Protein AF-A0A974YEL1-F1 (afdb_monomer)

Secondary structure (DSSP, 8-state):
--HHHHHHHHHHHSTTB-HHHHHHHHHTT---HHHHHHHHHHHHHTTSEEEES--BTTB--EEEE---THHHHTT-

Foldseek 3Di:
DDPLVVLLVVCAVPFFDFLVRSCCVPPNPDDPSVSSVVSVVVCVVVVQKDWDFDCDPVTRITIHGNDDCVVVVVPD

Nearest PDB structures (foldseek):
  5fja-assembly1_O  TM=7.008E-01  e=3.227E-02  Saccharomyces cerevisiae
  5fj9-assembly1_O  TM=7.209E-01  e=5.764E-02  Saccharomyces cerevisiae
  6abq-assembly1_B  TM=6.975E-01  e=7.460E-02  Listeria monocytogenes
  3l7w-assembly1_A-2  TM=6.907E-01  e=9.653E-02  Streptococcus mutans UA159
  4hqe-assembly1_A  TM=6.748E-01  e=1.839E-01  Staphylococcus aureus

Sequence (76 aa):
MAMADEIEALISRSPGLTEAEIATALFGDAAYPQQVSNACRSLLRSRRIKRSGRGGRSDPFRYFPKGTLAALLAHR

Mean predicted aligned error: 6.33 Å

Structure (mmCIF, N/CA/C/O backbone):
data_AF-A0A974YEL1-F1
#
_entry.id   AF-A0A974YEL1-F1
#
loop_
_atom_site.group_PDB
_atom_site.id
_atom_site.type_symbol
_atom_site.label_atom_id
_atom_site.label_alt_id
_atom_site.label_comp_id
_atom_site.label_asym_id
_atom_site.label_entity_id
_atom_site.label_seq_id
_atom_site.pdbx_PDB_ins_code
_atom_site.Cartn_x
_atom_site.Cartn_y
_atom_site.Cartn_z
_atom_site.occupancy
_atom_site.B_iso_or_equiv
_atom_site.auth_seq_id
_atom_site.auth_comp_id
_atom_site.auth_asym_id
_atom_site.auth_atom_id
_atom_site.pdbx_PDB_model_num
ATOM 1 N N . MET A 1 1 ? -3.216 16.370 -4.293 1.00 58.69 1 MET A N 1
ATOM 2 C CA . MET A 1 1 ? -3.375 15.322 -3.259 1.00 58.69 1 MET A CA 1
ATOM 3 C C . MET A 1 1 ? -1.998 14.799 -2.885 1.00 58.69 1 MET A C 1
ATOM 5 O O . MET A 1 1 ? -1.119 14.839 -3.736 1.00 58.69 1 MET A O 1
ATOM 9 N N . ALA A 1 2 ? -1.771 14.382 -1.636 1.00 84.25 2 ALA A N 1
ATOM 10 C CA . ALA A 1 2 ? -0.497 13.774 -1.257 1.00 84.25 2 ALA A CA 1
ATOM 11 C C . ALA A 1 2 ? -0.490 12.291 -1.658 1.00 84.25 2 ALA A C 1
ATOM 13 O O . ALA A 1 2 ? -1.470 11.587 -1.431 1.00 84.25 2 ALA A O 1
ATOM 14 N N . MET A 1 3 ? 0.632 11.802 -2.190 1.00 88.31 3 MET A N 1
ATOM 15 C CA . MET A 1 3 ? 0.820 10.407 -2.622 1.00 88.31 3 MET A CA 1
ATOM 16 C C . MET A 1 3 ? 0.386 9.374 -1.564 1.00 88.31 3 MET A C 1
ATOM 18 O O . MET A 1 3 ? -0.148 8.317 -1.886 1.00 88.31 3 MET A O 1
ATOM 22 N N . ALA A 1 4 ? 0.601 9.677 -0.281 1.00 91.06 4 ALA A N 1
ATOM 23 C CA . ALA A 1 4 ? 0.204 8.799 0.815 1.00 91.06 4 ALA A CA 1
ATOM 24 C C . ALA A 1 4 ? -1.322 8.601 0.901 1.00 91.06 4 ALA A C 1
ATOM 26 O O . ALA A 1 4 ? -1.765 7.499 1.213 1.00 91.06 4 ALA A O 1
ATOM 27 N N . ASP A 1 5 ? -2.119 9.629 0.605 1.00 91.50 5 ASP A N 1
ATOM 28 C CA . ASP A 1 5 ? -3.581 9.523 0.627 1.00 91.50 5 ASP A CA 1
ATOM 29 C C . ASP A 1 5 ? -4.097 8.711 -0.572 1.00 91.50 5 ASP A C 1
ATOM 31 O O . ASP A 1 5 ? -5.026 7.921 -0.426 1.00 91.50 5 ASP A O 1
ATOM 35 N N . GLU A 1 6 ? -3.453 8.824 -1.739 1.00 93.38 6 GLU A N 1
ATOM 36 C CA . GLU A 1 6 ? -3.780 7.998 -2.912 1.00 93.38 6 GLU A CA 1
ATOM 37 C C . GLU A 1 6 ? -3.451 6.521 -2.679 1.00 93.38 6 GLU A C 1
ATOM 39 O O . GLU A 1 6 ? -4.265 5.647 -2.981 1.00 93.38 6 GLU A O 1
ATOM 44 N N . ILE A 1 7 ? -2.297 6.236 -2.069 1.00 94.62 7 ILE A N 1
ATOM 45 C CA . ILE A 1 7 ? -1.903 4.874 -1.692 1.00 94.62 7 ILE A CA 1
ATOM 46 C C . ILE A 1 7 ? -2.879 4.286 -0.666 1.00 94.62 7 ILE A C 1
ATOM 48 O O . ILE A 1 7 ? -3.288 3.134 -0.803 1.00 94.62 7 ILE A O 1
ATOM 52 N N . GLU A 1 8 ? -3.283 5.046 0.354 1.00 94.50 8 GLU A N 1
ATOM 53 C CA . GLU A 1 8 ? -4.258 4.563 1.338 1.00 94.50 8 GLU A CA 1
ATOM 54 C C . GLU A 1 8 ? -5.631 4.299 0.702 1.00 94.50 8 GLU A C 1
ATOM 56 O O . GLU A 1 8 ? -6.241 3.258 0.970 1.00 94.50 8 GLU A O 1
ATOM 61 N N . ALA A 1 9 ? -6.109 5.199 -0.162 1.00 93.75 9 ALA A N 1
ATOM 62 C CA . ALA A 1 9 ? -7.368 5.020 -0.878 1.00 93.75 9 ALA A CA 1
ATOM 63 C C . ALA A 1 9 ? -7.328 3.778 -1.781 1.00 93.75 9 ALA A C 1
ATOM 65 O O . ALA A 1 9 ? -8.289 3.006 -1.807 1.00 93.75 9 ALA A O 1
ATOM 66 N N . LEU A 1 10 ? -6.208 3.548 -2.472 1.00 94.94 10 LEU A N 1
ATOM 67 C CA . LEU A 1 10 ? -5.991 2.354 -3.283 1.00 94.94 10 LEU A CA 1
ATOM 68 C C . LEU A 1 10 ? -6.014 1.081 -2.426 1.00 94.94 10 LEU A C 1
ATOM 70 O O . LEU A 1 10 ? -6.772 0.167 -2.730 1.00 94.94 10 LEU A O 1
ATOM 74 N N . ILE A 1 11 ? -5.253 1.037 -1.328 1.00 95.00 11 ILE A N 1
ATOM 75 C CA . ILE A 1 11 ? -5.215 -0.113 -0.404 1.00 95.00 11 ILE A CA 1
ATOM 76 C C . ILE A 1 11 ? -6.597 -0.386 0.207 1.00 95.00 11 ILE A C 1
ATOM 78 O O . ILE A 1 11 ? -6.955 -1.536 0.451 1.00 95.00 11 ILE A O 1
ATOM 82 N N . SER A 1 12 ? -7.386 0.660 0.455 1.00 93.25 12 SER A N 1
ATOM 83 C CA . SER A 1 12 ? -8.741 0.526 0.998 1.00 93.25 12 SER A CA 1
ATOM 84 C C . SER A 1 12 ? -9.717 -0.098 -0.001 1.00 93.25 12 SER A C 1
ATOM 86 O O . SER A 1 12 ? -10.605 -0.840 0.407 1.00 93.25 12 SER A O 1
ATOM 88 N N . ARG A 1 13 ? -9.550 0.182 -1.300 1.00 93.38 13 ARG A N 1
ATOM 89 C CA . ARG A 1 13 ? -10.352 -0.411 -2.386 1.00 93.38 13 ARG A CA 1
ATOM 90 C C . ARG A 1 13 ? -9.873 -1.816 -2.757 1.00 93.38 13 ARG A C 1
ATOM 92 O O . ARG A 1 13 ? -10.691 -2.678 -3.057 1.00 93.38 13 ARG A O 1
ATOM 99 N N . SER A 1 14 ? -8.562 -2.029 -2.702 1.00 93.56 14 SER A N 1
ATOM 100 C CA . SER A 1 14 ? -7.883 -3.257 -3.111 1.00 93.56 14 SER A CA 1
ATOM 101 C C . SER A 1 14 ? -6.899 -3.690 -2.017 1.00 93.56 14 SER A C 1
ATOM 103 O O . SER A 1 14 ? -5.708 -3.380 -2.089 1.00 93.56 14 SER A O 1
ATOM 105 N N . PRO A 1 15 ? -7.372 -4.373 -0.963 1.00 94.06 15 PRO A N 1
ATOM 106 C CA . PRO A 1 15 ? -6.504 -4.865 0.099 1.00 94.06 15 PRO A CA 1
ATOM 107 C C . PRO A 1 15 ? -5.584 -5.990 -0.395 1.00 94.06 15 PRO A C 1
ATOM 109 O O . PRO A 1 15 ? -5.960 -6.809 -1.229 1.00 94.06 15 PRO A O 1
ATOM 112 N N . GLY A 1 16 ? -4.386 -6.078 0.181 1.00 94.38 16 GLY A N 1
ATOM 113 C CA . GLY A 1 16 ? -3.423 -7.153 -0.070 1.00 94.38 16 GLY A CA 1
ATOM 114 C C . GLY A 1 16 ? -2.386 -6.867 -1.157 1.00 94.38 16 GLY A C 1
ATOM 115 O O . GLY A 1 16 ? -1.610 -7.771 -1.478 1.00 94.38 16 GLY A O 1
ATOM 116 N N . LEU A 1 17 ? -2.338 -5.641 -1.686 1.00 95.12 17 LEU A N 1
ATOM 117 C CA . LEU A 1 17 ? -1.364 -5.225 -2.700 1.00 95.12 17 LEU A CA 1
ATOM 118 C C . LEU A 1 17 ? 0.062 -5.151 -2.141 1.00 95.12 17 LEU A C 1
ATOM 120 O O . LEU A 1 17 ? 0.278 -4.821 -0.973 1.00 95.12 17 LEU A O 1
ATOM 124 N N . THR A 1 18 ? 1.034 -5.423 -3.001 1.00 94.50 18 THR A N 1
ATOM 125 C CA . THR A 1 18 ? 2.471 -5.210 -2.794 1.00 94.50 18 THR A CA 1
ATOM 126 C C . THR A 1 18 ? 2.897 -3.806 -3.234 1.00 94.50 18 THR A C 1
ATOM 128 O O . THR A 1 18 ? 2.163 -3.114 -3.935 1.00 94.50 18 THR A O 1
ATOM 131 N N . GLU A 1 19 ? 4.108 -3.370 -2.866 1.00 92.56 19 GLU A N 1
ATOM 1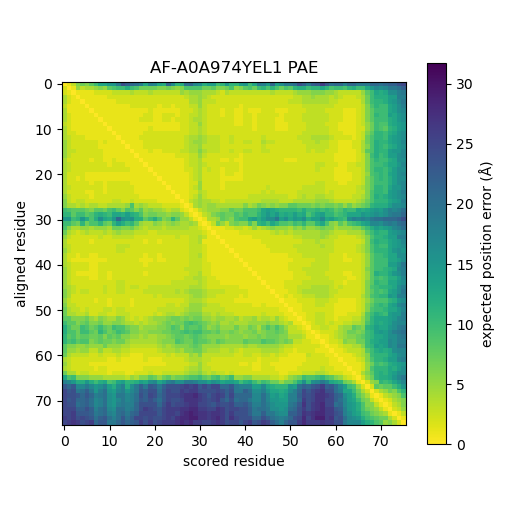32 C CA . GLU A 1 19 ? 4.635 -2.066 -3.321 1.00 92.56 19 GLU A CA 1
ATOM 133 C C . GLU A 1 19 ? 4.736 -1.980 -4.849 1.00 92.56 19 GLU A C 1
ATOM 135 O O . GLU A 1 19 ? 4.488 -0.918 -5.413 1.00 92.56 19 GLU A O 1
ATOM 140 N N . ALA A 1 20 ? 5.069 -3.092 -5.512 1.00 91.12 20 ALA A N 1
ATOM 141 C CA . ALA A 1 20 ? 5.152 -3.153 -6.968 1.00 91.12 20 ALA A CA 1
ATOM 142 C C . ALA A 1 20 ? 3.773 -2.957 -7.605 1.00 91.12 20 ALA A C 1
ATOM 144 O O . ALA A 1 20 ? 3.618 -2.114 -8.479 1.00 91.12 20 ALA A O 1
ATOM 145 N N . GLU A 1 21 ? 2.756 -3.664 -7.112 1.00 93.44 21 GLU A N 1
ATOM 146 C CA . GLU A 1 21 ? 1.386 -3.527 -7.615 1.00 93.44 21 GLU A CA 1
ATOM 147 C C . GLU A 1 21 ? 0.815 -2.128 -7.336 1.00 93.44 21 GLU A C 1
ATOM 149 O O . GLU A 1 21 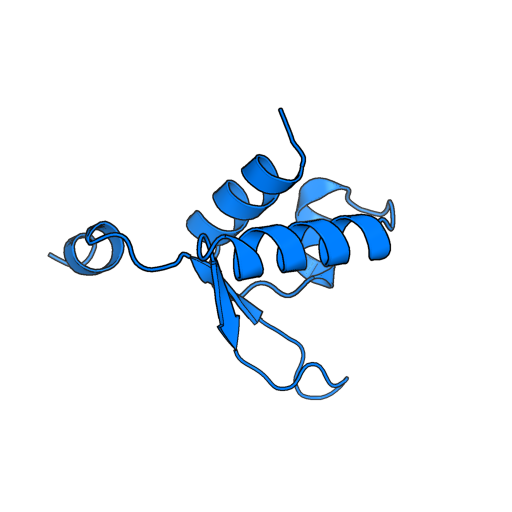? 0.136 -1.565 -8.190 1.00 93.44 21 GLU A O 1
ATOM 154 N N . ILE A 1 22 ? 1.134 -1.528 -6.181 1.00 94.19 22 ILE A N 1
ATOM 155 C CA . ILE A 1 22 ? 0.776 -0.135 -5.869 1.00 94.19 22 ILE A CA 1
ATOM 156 C C . ILE A 1 22 ? 1.443 0.829 -6.857 1.00 94.19 22 ILE A C 1
ATOM 158 O O . ILE A 1 22 ? 0.784 1.734 -7.367 1.00 94.19 22 ILE A O 1
ATOM 162 N N . ALA A 1 23 ? 2.736 0.644 -7.137 1.00 92.94 23 ALA A N 1
ATOM 163 C CA . ALA A 1 23 ? 3.462 1.484 -8.082 1.00 92.94 23 ALA A CA 1
ATOM 164 C C . ALA A 1 23 ? 2.864 1.380 -9.491 1.00 92.94 23 ALA A C 1
ATOM 166 O O . ALA A 1 23 ? 2.559 2.404 -10.094 1.00 92.94 23 ALA A O 1
ATOM 167 N N . THR A 1 24 ? 2.616 0.161 -9.972 1.00 92.31 24 THR A N 1
ATOM 168 C CA . THR A 1 24 ? 1.993 -0.078 -11.279 1.00 92.31 24 THR A CA 1
ATOM 169 C C . THR A 1 24 ? 0.592 0.524 -11.359 1.00 92.31 24 THR A C 1
ATOM 171 O O . THR A 1 24 ? 0.254 1.148 -12.360 1.00 92.31 24 THR A O 1
ATOM 174 N N . ALA A 1 25 ? -0.221 0.399 -10.308 1.00 92.19 25 ALA A N 1
ATOM 175 C CA . ALA A 1 25 ? -1.580 0.934 -10.302 1.00 92.19 25 ALA A CA 1
ATOM 176 C C . ALA A 1 25 ? -1.635 2.472 -10.325 1.00 92.19 25 ALA A C 1
ATOM 178 O O . ALA A 1 25 ? -2.575 3.033 -10.883 1.00 92.19 25 ALA A O 1
ATOM 179 N N . LEU A 1 26 ? -0.662 3.153 -9.710 1.00 90.44 26 LEU A N 1
ATOM 180 C CA . LEU A 1 26 ? -0.642 4.618 -9.617 1.00 90.44 26 LEU A CA 1
ATOM 181 C C . LEU A 1 26 ? 0.156 5.292 -10.738 1.00 90.44 26 LEU A C 1
ATOM 183 O O . LEU A 1 26 ? -0.181 6.402 -11.141 1.00 90.44 26 LEU A O 1
ATOM 187 N N . PHE A 1 27 ? 1.211 4.644 -11.230 1.00 88.69 27 PHE A N 1
ATOM 188 C CA . PHE A 1 27 ? 2.195 5.266 -12.120 1.00 88.69 27 PHE A CA 1
ATOM 189 C C . PHE A 1 27 ? 2.440 4.484 -13.419 1.00 88.69 27 PHE A C 1
ATOM 191 O O . PHE A 1 27 ? 3.196 4.948 -14.273 1.00 88.69 27 PHE A O 1
ATOM 198 N N . GLY A 1 28 ? 1.809 3.319 -13.600 1.00 86.31 28 GLY A N 1
ATOM 199 C CA . GLY A 1 28 ? 2.020 2.469 -14.772 1.00 86.31 28 GLY A CA 1
ATOM 200 C C . GLY A 1 28 ? 3.468 1.984 -14.872 1.00 86.31 28 GLY A C 1
ATOM 201 O O . GLY A 1 28 ? 4.029 1.482 -13.897 1.00 86.31 28 GLY A O 1
ATOM 202 N N . ASP A 1 29 ? 4.075 2.160 -16.047 1.00 79.56 29 ASP A N 1
ATOM 203 C CA . ASP A 1 29 ? 5.466 1.768 -16.324 1.00 79.56 29 ASP A CA 1
ATOM 204 C C . ASP A 1 29 ? 6.506 2.694 -15.672 1.00 79.56 29 ASP A C 1
ATOM 206 O O . ASP A 1 29 ? 7.706 2.403 -15.678 1.00 79.56 29 ASP A O 1
ATOM 210 N N . ALA A 1 30 ? 6.075 3.815 -15.085 1.00 77.19 30 ALA A N 1
ATOM 211 C CA . ALA A 1 30 ? 6.976 4.697 -14.365 1.00 77.19 30 ALA A CA 1
ATOM 212 C C . ALA A 1 30 ? 7.314 4.097 -12.993 1.00 77.19 30 ALA A C 1
ATOM 214 O O . ALA A 1 30 ? 6.505 4.053 -12.064 1.00 77.19 30 ALA A O 1
ATOM 215 N N . ALA A 1 31 ? 8.554 3.635 -12.851 1.00 65.38 31 ALA A N 1
ATOM 216 C CA . ALA A 1 31 ? 9.025 3.078 -11.598 1.00 65.38 31 ALA A C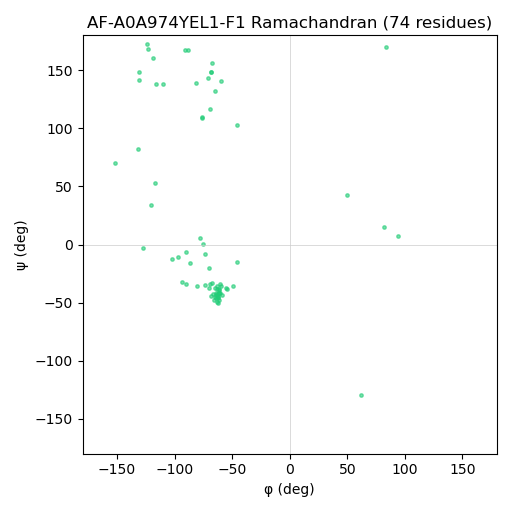A 1
ATOM 217 C C . ALA A 1 31 ? 9.322 4.199 -10.586 1.00 65.38 31 ALA A C 1
ATOM 219 O O . ALA A 1 31 ? 10.361 4.856 -10.654 1.00 65.38 31 ALA A O 1
ATOM 220 N N . TYR A 1 32 ? 8.484 4.309 -9.548 1.00 82.12 32 TYR A N 1
ATOM 221 C CA . TYR A 1 32 ? 8.767 5.110 -8.346 1.00 82.12 32 TYR A CA 1
ATOM 222 C C . TYR A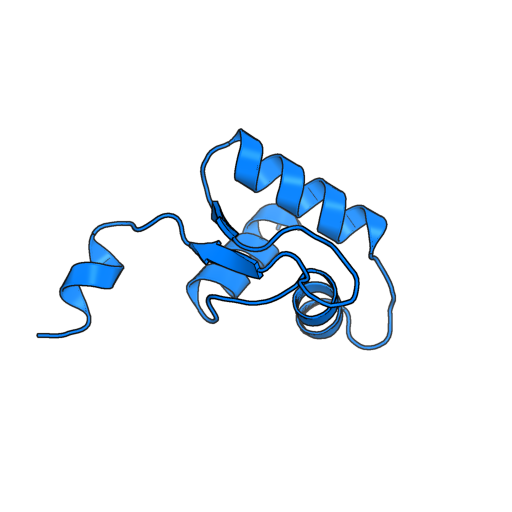 1 32 ? 8.864 4.267 -7.056 1.00 82.12 32 TYR A C 1
ATOM 224 O O . TYR A 1 32 ? 8.208 4.586 -6.055 1.00 82.12 32 TYR A O 1
ATOM 232 N N . PRO A 1 33 ? 9.696 3.201 -7.000 1.00 83.44 33 PRO A N 1
ATOM 233 C CA . PRO A 1 33 ? 9.666 2.246 -5.888 1.00 83.44 33 PRO A CA 1
ATOM 234 C C . PRO A 1 33 ? 10.028 2.906 -4.558 1.00 83.44 33 PRO A C 1
ATOM 236 O O . PRO A 1 33 ? 9.429 2.625 -3.522 1.00 83.44 33 PRO A O 1
ATOM 239 N N . GLN A 1 34 ? 10.989 3.833 -4.578 1.00 88.69 34 GLN A N 1
ATOM 240 C CA . GLN A 1 34 ? 11.462 4.483 -3.361 1.00 88.69 34 GLN A CA 1
ATOM 241 C C . GLN A 1 34 ? 10.421 5.438 -2.770 1.00 88.69 34 GLN A C 1
ATOM 243 O O . GLN A 1 34 ? 10.262 5.489 -1.549 1.00 88.69 34 GLN A O 1
ATOM 248 N N . GLN A 1 35 ? 9.671 6.147 -3.617 1.00 90.75 35 GLN A N 1
ATOM 249 C CA . GLN A 1 35 ? 8.590 7.020 -3.162 1.00 90.75 35 GLN A CA 1
ATOM 250 C C . GLN A 1 35 ? 7.430 6.198 -2.593 1.00 90.75 35 GLN A C 1
ATOM 252 O O . GLN A 1 35 ? 6.960 6.502 -1.496 1.00 90.75 35 GLN A O 1
ATOM 257 N N . VAL A 1 36 ? 7.038 5.109 -3.269 1.00 92.56 36 VAL A N 1
ATOM 258 C CA . VAL A 1 36 ? 5.957 4.222 -2.803 1.00 92.56 36 VAL A CA 1
ATOM 259 C C . VAL A 1 36 ? 6.335 3.585 -1.471 1.00 92.56 36 VAL A C 1
ATOM 261 O O . VAL A 1 36 ? 5.544 3.611 -0.528 1.00 92.56 36 VAL A O 1
ATOM 264 N N . SER A 1 37 ? 7.569 3.093 -1.346 1.00 91.81 37 SER A N 1
ATOM 265 C CA . SER A 1 37 ? 8.064 2.493 -0.106 1.00 91.81 37 SER A CA 1
ATOM 266 C C . SER A 1 37 ? 8.103 3.508 1.044 1.00 91.81 37 SER A C 1
ATOM 268 O O . SER A 1 37 ? 7.667 3.216 2.161 1.00 91.81 37 SER A O 1
ATOM 270 N N . ASN A 1 38 ? 8.556 4.740 0.789 1.00 93.75 38 ASN A N 1
ATOM 271 C CA . ASN A 1 38 ? 8.564 5.804 1.796 1.00 93.75 38 ASN A CA 1
ATOM 272 C C . ASN A 1 38 ? 7.148 6.197 2.241 1.00 93.75 38 ASN A C 1
ATOM 274 O O . ASN A 1 38 ? 6.904 6.341 3.443 1.00 93.75 38 ASN A O 1
ATOM 278 N N . ALA A 1 39 ? 6.206 6.305 1.304 1.00 94.62 39 ALA A N 1
ATOM 279 C CA . ALA A 1 39 ? 4.810 6.579 1.615 1.00 94.62 39 ALA A CA 1
ATOM 280 C C . ALA A 1 39 ? 4.168 5.433 2.420 1.00 94.62 39 ALA A C 1
ATOM 282 O O . ALA A 1 39 ? 3.563 5.686 3.462 1.00 94.62 39 ALA A O 1
ATOM 283 N N . CYS A 1 40 ? 4.390 4.172 2.033 1.00 94.38 40 CYS A N 1
ATOM 284 C CA . CYS A 1 40 ? 3.917 3.001 2.780 1.00 94.38 40 CYS A CA 1
ATOM 285 C C . CYS A 1 40 ? 4.477 2.970 4.212 1.00 94.38 40 CYS A C 1
ATOM 287 O O . CYS A 1 40 ? 3.734 2.748 5.170 1.00 94.38 40 CYS A O 1
ATOM 289 N N . ARG A 1 41 ? 5.775 3.257 4.395 1.00 94.62 41 ARG A N 1
ATOM 290 C CA . ARG A 1 41 ? 6.392 3.377 5.731 1.00 94.62 41 ARG A CA 1
ATOM 291 C C . ARG A 1 41 ? 5.764 4.493 6.563 1.00 94.62 41 ARG A C 1
ATOM 293 O O . ARG A 1 41 ? 5.584 4.313 7.768 1.00 94.62 41 ARG A O 1
ATOM 300 N N . SER A 1 42 ? 5.442 5.630 5.947 1.00 94.56 42 SER A N 1
ATOM 301 C CA . SER A 1 42 ? 4.754 6.736 6.621 1.00 94.56 42 SER A CA 1
ATOM 302 C C . SER A 1 42 ? 3.361 6.311 7.097 1.00 94.56 42 SER A C 1
ATOM 304 O O . SER A 1 42 ? 3.048 6.431 8.280 1.00 94.56 42 SER A O 1
ATOM 306 N N . LEU A 1 43 ? 2.562 5.695 6.221 1.00 94.12 43 LEU A N 1
ATOM 307 C CA . LEU A 1 43 ? 1.220 5.203 6.549 1.00 94.12 43 LEU A CA 1
ATOM 308 C C . LEU A 1 43 ? 1.230 4.127 7.646 1.00 94.12 43 LEU A C 1
ATOM 310 O O . LEU A 1 43 ? 0.358 4.128 8.519 1.00 94.12 43 LEU A O 1
ATOM 314 N N . LEU A 1 44 ? 2.223 3.232 7.644 1.00 94.50 44 LEU A N 1
ATOM 315 C CA . LEU A 1 44 ? 2.418 2.247 8.712 1.00 94.50 44 LEU A CA 1
ATOM 316 C C . LEU A 1 44 ? 2.739 2.909 10.053 1.00 94.50 44 LEU A C 1
ATOM 318 O O . LEU A 1 44 ? 2.142 2.554 11.070 1.00 94.50 44 LEU A O 1
ATOM 322 N N . ARG A 1 45 ? 3.655 3.887 10.061 1.00 94.50 45 ARG A N 1
ATOM 323 C CA . ARG A 1 45 ? 4.036 4.636 11.269 1.00 94.50 45 ARG A CA 1
ATOM 324 C C . ARG A 1 45 ? 2.839 5.369 11.866 1.00 94.50 45 ARG A C 1
ATOM 326 O O . ARG A 1 45 ? 2.620 5.306 13.072 1.00 94.50 45 ARG A O 1
ATOM 333 N N . SER A 1 46 ? 2.026 5.975 11.008 1.00 92.56 46 SER A N 1
ATOM 334 C CA . SER A 1 46 ? 0.782 6.659 11.372 1.00 92.56 46 SER A CA 1
ATOM 335 C C . SER A 1 46 ? -0.369 5.700 11.690 1.00 92.56 46 SER A C 1
ATOM 337 O O . SER A 1 46 ? -1.473 6.142 11.997 1.00 92.56 46 SER A O 1
ATOM 339 N N . ARG A 1 47 ? -0.142 4.379 11.621 1.00 92.44 47 ARG A N 1
ATOM 340 C CA . ARG A 1 47 ? -1.150 3.331 11.825 1.00 92.44 47 ARG A CA 1
ATOM 341 C C . ARG A 1 47 ? -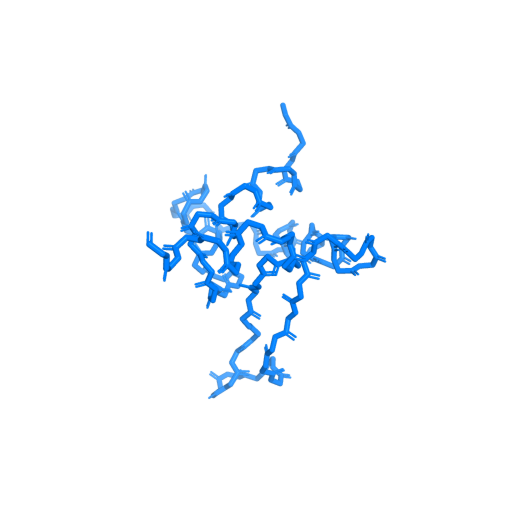2.413 3.571 10.988 1.00 92.44 47 ARG A C 1
ATOM 343 O O . ARG A 1 47 ? -3.509 3.413 11.520 1.00 92.44 47 ARG A O 1
ATOM 350 N N . ARG A 1 48 ? -2.260 3.965 9.723 1.00 92.81 48 ARG A N 1
ATOM 351 C CA . ARG A 1 48 ? -3.345 4.115 8.732 1.00 92.81 48 ARG A CA 1
ATOM 352 C C . ARG A 1 48 ? -3.577 2.825 7.942 1.00 92.81 48 ARG A C 1
ATOM 354 O O . ARG A 1 48 ? -4.707 2.437 7.671 1.00 92.81 48 ARG A O 1
ATOM 361 N N . ILE A 1 49 ? -2.501 2.081 7.699 1.00 94.81 49 ILE A N 1
ATOM 362 C CA . ILE A 1 49 ? -2.525 0.758 7.066 1.00 94.81 49 ILE A CA 1
ATOM 363 C C . ILE A 1 49 ? -1.868 -0.288 7.973 1.00 94.81 49 ILE A C 1
ATOM 365 O O . ILE A 1 49 ? -1.210 0.040 8.965 1.00 94.81 49 ILE A O 1
ATOM 369 N N . LYS A 1 50 ? -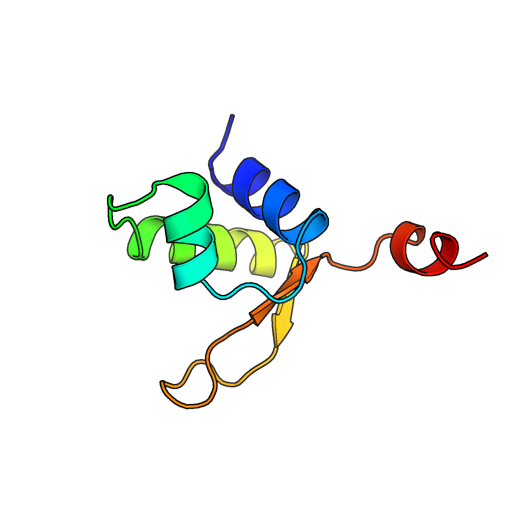2.039 -1.561 7.625 1.00 95.00 50 LYS A N 1
ATOM 370 C CA . LYS A 1 50 ? -1.315 -2.705 8.190 1.00 95.00 50 LYS A CA 1
ATOM 371 C C . LYS A 1 50 ? -0.525 -3.404 7.088 1.00 95.00 50 LYS A C 1
ATOM 373 O O . LYS A 1 50 ? -0.827 -3.250 5.908 1.00 95.00 50 LYS A O 1
ATOM 378 N N . ARG A 1 51 ? 0.474 -4.190 7.484 1.00 94.62 51 ARG A N 1
ATOM 379 C CA . ARG A 1 51 ? 1.301 -4.983 6.572 1.00 94.62 51 ARG A CA 1
ATOM 380 C C . ARG A 1 51 ? 1.413 -6.420 7.061 1.00 94.62 51 ARG A C 1
ATOM 382 O O . ARG A 1 51 ? 1.545 -6.633 8.265 1.00 94.62 51 ARG A O 1
ATOM 389 N N . SER A 1 52 ? 1.393 -7.369 6.135 1.00 93.25 52 SER A N 1
ATOM 390 C CA . SER A 1 52 ? 1.727 -8.777 6.362 1.00 93.25 52 SER A CA 1
ATOM 391 C C . SER A 1 52 ? 2.852 -9.228 5.420 1.00 93.25 52 SER A C 1
ATOM 393 O O . SER A 1 52 ? 3.269 -8.470 4.538 1.00 93.25 52 SER A O 1
ATOM 395 N N . GLY A 1 53 ? 3.360 -10.443 5.632 1.00 90.38 53 GLY A N 1
ATOM 396 C CA . GLY A 1 53 ? 4.511 -10.992 4.908 1.00 90.38 53 GLY A CA 1
ATOM 397 C C . GLY A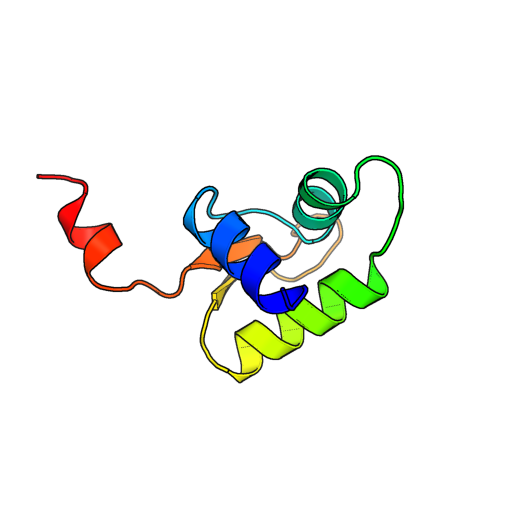 1 53 ? 5.854 -10.560 5.502 1.00 90.38 53 GLY A C 1
ATOM 398 O O . GLY A 1 53 ? 5.919 -9.697 6.384 1.00 90.38 53 GLY A O 1
ATOM 399 N N . ARG A 1 54 ? 6.938 -11.185 5.035 1.00 89.00 54 ARG A N 1
ATOM 400 C CA . ARG A 1 54 ? 8.309 -10.959 5.538 1.00 89.00 54 ARG A CA 1
ATOM 401 C C . ARG A 1 54 ? 9.129 -9.964 4.712 1.00 89.00 54 ARG A C 1
ATOM 403 O O . ARG A 1 54 ? 10.185 -9.538 5.170 1.00 89.00 54 ARG A O 1
ATOM 410 N N . GLY A 1 55 ? 8.651 -9.573 3.53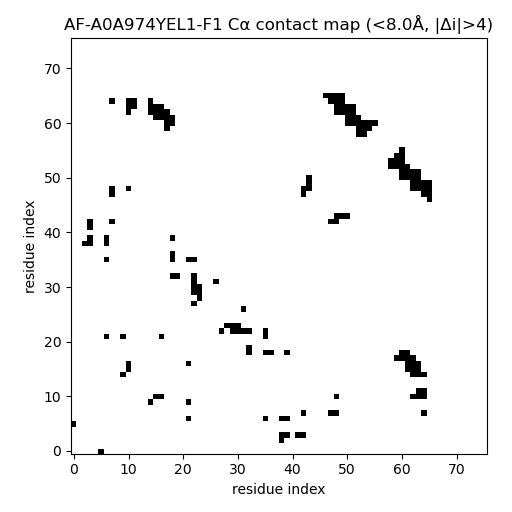1 1.00 83.81 55 GLY A N 1
ATOM 411 C CA . GLY A 1 55 ? 9.325 -8.607 2.658 1.00 83.81 55 GLY A CA 1
ATOM 412 C C . GLY A 1 55 ? 10.440 -9.195 1.796 1.00 83.81 55 GLY A C 1
ATOM 413 O O . GLY A 1 55 ? 11.255 -8.445 1.266 1.00 83.81 55 GLY A O 1
ATOM 414 N N . GLY A 1 56 ? 10.498 -10.522 1.667 1.00 85.62 56 GLY A N 1
ATOM 415 C CA . GLY A 1 56 ? 11.459 -11.213 0.807 1.00 85.62 56 GLY A CA 1
ATOM 416 C C . GLY A 1 56 ? 10.911 -11.444 -0.602 1.00 85.62 56 GLY A C 1
ATOM 417 O O . GLY A 1 56 ? 9.710 -11.342 -0.829 1.00 85.62 56 GLY A O 1
ATOM 418 N N . ARG A 1 57 ? 11.774 -11.837 -1.551 1.00 84.44 57 ARG A N 1
ATOM 419 C CA . ARG A 1 57 ? 11.355 -12.168 -2.933 1.00 84.44 57 ARG A CA 1
ATOM 420 C C . ARG A 1 57 ? 10.243 -13.222 -2.990 1.00 84.44 57 ARG A C 1
ATOM 422 O O . ARG A 1 57 ? 9.348 -13.101 -3.814 1.00 84.44 57 ARG A O 1
ATOM 429 N N . SER A 1 58 ? 10.298 -14.225 -2.113 1.00 87.94 58 SER A N 1
ATOM 430 C CA . SER A 1 58 ? 9.309 -15.313 -2.053 1.00 87.94 58 SER A CA 1
ATOM 431 C C . SER A 1 58 ? 8.120 -15.022 -1.129 1.00 87.94 58 SER A C 1
ATOM 433 O O . SER A 1 58 ? 7.197 -15.825 -1.061 1.00 87.94 58 SER A O 1
ATOM 435 N N . ASP A 1 59 ? 8.155 -13.916 -0.382 1.00 88.12 59 ASP A N 1
ATOM 436 C CA . ASP A 1 59 ? 7.120 -13.520 0.579 1.00 88.12 59 ASP A CA 1
ATOM 437 C C . ASP A 1 59 ? 7.109 -11.985 0.703 1.00 88.12 59 ASP A C 1
ATOM 439 O O . ASP A 1 59 ? 7.611 -11.431 1.694 1.00 88.12 59 ASP A O 1
ATOM 443 N N . PRO A 1 60 ? 6.659 -11.281 -0.354 1.00 89.81 60 PRO A N 1
ATOM 444 C CA . PRO A 1 60 ? 6.692 -9.830 -0.400 1.00 89.81 60 PRO A CA 1
ATOM 445 C C . PRO A 1 60 ? 5.730 -9.237 0.624 1.00 89.81 60 PRO A C 1
ATOM 447 O O . PRO A 1 60 ? 4.738 -9.845 1.026 1.00 89.81 60 PRO A O 1
ATOM 450 N N . PHE A 1 61 ? 6.008 -8.003 1.027 1.00 94.12 61 PHE A N 1
ATOM 451 C CA . PHE A 1 61 ? 5.095 -7.281 1.893 1.00 94.12 61 PHE A CA 1
ATOM 452 C C . PHE A 1 61 ? 3.769 -7.003 1.190 1.00 94.12 61 PHE A C 1
ATOM 454 O O . PHE A 1 61 ? 3.758 -6.468 0.082 1.00 94.12 61 PHE A O 1
ATOM 461 N N . ARG A 1 62 ? 2.668 -7.304 1.881 1.00 95.12 62 ARG A N 1
ATOM 462 C CA . ARG A 1 62 ? 1.302 -7.005 1.441 1.00 95.12 62 ARG A CA 1
ATOM 463 C C . ARG A 1 62 ? 0.641 -6.021 2.387 1.00 95.12 62 ARG A C 1
ATOM 465 O O . ARG A 1 62 ? 0.774 -6.150 3.605 1.00 95.12 62 ARG A O 1
ATOM 472 N N . TYR A 1 63 ? -0.075 -5.054 1.833 1.00 95.12 63 TYR A N 1
ATOM 473 C CA . TYR A 1 63 ? -0.649 -3.937 2.572 1.00 95.12 63 TYR A CA 1
ATOM 474 C C . TYR A 1 63 ? -2.169 -4.026 2.645 1.00 95.12 63 TYR A C 1
ATOM 476 O O . TYR A 1 63 ? -2.836 -4.345 1.669 1.00 95.12 63 TYR A O 1
ATOM 484 N N . PHE A 1 64 ? -2.718 -3.726 3.816 1.00 94.38 64 PHE A N 1
ATOM 485 C CA . PHE A 1 64 ? -4.143 -3.833 4.116 1.00 94.38 64 PHE A CA 1
ATOM 486 C C . PHE A 1 64 ? -4.629 -2.542 4.766 1.00 94.38 64 PHE A C 1
ATOM 488 O O . PHE A 1 64 ? -3.865 -1.922 5.518 1.00 94.38 64 PHE A O 1
ATOM 495 N N . PRO A 1 65 ? -5.896 -2.150 4.560 1.00 93.44 65 PRO A N 1
ATOM 496 C CA . PRO A 1 65 ? -6.471 -1.066 5.328 1.00 93.44 65 PRO A CA 1
ATOM 497 C C . PRO A 1 65 ? -6.425 -1.459 6.800 1.00 93.44 65 PRO A C 1
ATOM 499 O O . PRO A 1 65 ? -6.649 -2.617 7.182 1.00 93.44 65 PRO A O 1
ATOM 502 N N . LYS A 1 66 ? -6.122 -0.501 7.671 1.00 86.19 66 LYS A N 1
ATOM 503 C CA . LYS A 1 66 ? -6.398 -0.733 9.079 1.00 86.19 66 LYS A CA 1
ATOM 504 C C . LYS A 1 66 ? -7.911 -0.734 9.210 1.00 86.19 66 LYS A C 1
ATOM 506 O O . LYS A 1 66 ? -8.526 0.283 8.928 1.00 86.19 66 LYS A O 1
ATOM 511 N N . GLY A 1 67 ? -8.477 -1.872 9.609 1.00 67.38 67 GLY A N 1
ATOM 512 C CA . GLY A 1 67 ? -9.919 -2.026 9.763 1.00 67.38 67 GLY A CA 1
ATOM 513 C C . GLY A 1 67 ? -10.531 -0.844 10.511 1.00 67.38 67 GLY A C 1
ATOM 514 O O . GLY A 1 67 ? -10.411 -0.742 11.729 1.00 67.38 67 GLY A O 1
ATOM 515 N N . THR A 1 68 ? -11.172 0.053 9.773 1.00 50.34 68 THR A N 1
ATOM 516 C CA . THR A 1 68 ? -12.353 0.753 10.244 1.00 50.34 68 THR A CA 1
ATOM 517 C C . THR A 1 68 ? -13.466 -0.284 10.265 1.00 50.34 68 THR A C 1
ATOM 519 O O . THR A 1 68 ? -13.524 -1.169 9.410 1.00 50.34 68 THR A O 1
ATOM 522 N N . LEU A 1 69 ? -14.347 -0.193 11.256 1.00 51.16 69 LEU A N 1
ATOM 523 C CA . LEU A 1 69 ? -15.519 -1.056 11.452 1.00 51.16 69 LEU A CA 1
ATOM 524 C C . LEU A 1 69 ? -16.355 -1.311 10.171 1.00 51.16 69 LEU A C 1
ATOM 526 O O . LEU A 1 69 ? -17.116 -2.268 10.128 1.00 51.16 69 LEU A O 1
ATOM 530 N N . ALA A 1 70 ? -16.163 -0.525 9.106 1.00 46.53 70 ALA A N 1
ATOM 531 C CA . ALA A 1 70 ? -16.715 -0.729 7.769 1.00 46.53 70 ALA A CA 1
ATOM 532 C C . ALA A 1 70 ? -16.395 -2.104 7.139 1.00 46.53 70 ALA A C 1
ATOM 534 O O . ALA A 1 70 ? -17.275 -2.691 6.517 1.00 46.53 70 ALA A O 1
ATOM 535 N N . ALA A 1 71 ? -15.198 -2.673 7.341 1.00 46.53 71 ALA A N 1
ATOM 536 C CA . ALA A 1 71 ? -14.866 -4.001 6.795 1.00 46.53 71 ALA A CA 1
ATOM 537 C C . ALA A 1 71 ? -15.624 -5.154 7.491 1.00 46.53 71 ALA A C 1
ATOM 539 O O . ALA A 1 71 ? -15.774 -6.227 6.920 1.00 46.53 71 ALA A O 1
ATOM 540 N N . LEU A 1 72 ? -16.130 -4.928 8.711 1.00 45.75 72 LEU A N 1
ATOM 541 C CA . LEU A 1 72 ? -16.979 -5.876 9.445 1.00 45.75 72 LEU A CA 1
ATOM 542 C C . LEU A 1 72 ? -18.472 -5.733 9.101 1.00 45.75 72 LEU A C 1
ATOM 544 O O . LEU A 1 72 ? -19.248 -6.634 9.403 1.00 45.75 72 LEU A O 1
ATOM 548 N N . LEU A 1 73 ? -18.880 -4.622 8.475 1.00 49.81 73 LEU A N 1
ATOM 549 C CA . LEU A 1 73 ? -20.278 -4.333 8.132 1.00 49.81 73 LEU A CA 1
ATOM 550 C C .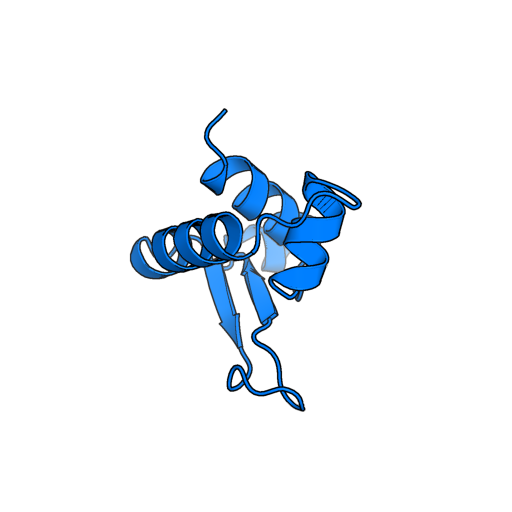 LEU A 1 73 ? -20.614 -4.582 6.653 1.00 49.81 73 LEU A C 1
ATOM 552 O O . LEU A 1 73 ? -21.788 -4.651 6.316 1.00 49.81 73 LEU A O 1
ATOM 556 N N . ALA A 1 74 ? -19.617 -4.771 5.784 1.00 48.56 74 ALA A N 1
ATOM 557 C CA . ALA A 1 74 ? -19.817 -5.059 4.357 1.00 48.56 74 ALA A CA 1
ATOM 558 C C . ALA A 1 74 ? -20.206 -6.527 4.044 1.00 48.56 74 ALA A C 1
ATOM 560 O O . ALA A 1 74 ? -20.298 -6.900 2.878 1.00 48.56 74 ALA A O 1
ATOM 561 N N . HIS A 1 75 ? -20.434 -7.356 5.070 1.00 45.59 75 HIS A N 1
ATOM 562 C CA . HIS A 1 75 ? -20.858 -8.760 4.953 1.00 45.59 75 HIS A CA 1
ATOM 563 C C . HIS A 1 75 ? -22.202 -9.045 5.653 1.00 45.59 75 HIS A C 1
ATOM 565 O O . HIS A 1 75 ? -22.389 -10.129 6.205 1.00 45.59 75 HIS A O 1
ATOM 571 N N . ARG A 1 76 ? -23.133 -8.084 5.667 1.00 39.19 76 ARG A N 1
ATOM 572 C CA . ARG A 1 76 ? -24.517 -8.315 6.109 1.00 39.19 76 ARG A CA 1
ATOM 573 C C . ARG A 1 76 ? -25.509 -8.117 4.981 1.00 39.19 76 ARG A C 1
ATOM 575 O O . ARG A 1 76 ? -25.386 -7.086 4.290 1.00 39.19 76 ARG A O 1
#

Radius of gyration: 12.46 Å; Cα contacts (8 Å, |Δi|>4): 90; chains: 1; bounding box: 36×31×28 Å

Solvent-accessible surface area (backbone atoms only — not comparable to full-atom values): 4445 Å² total; per-residue (Å²): 134,58,70,51,60,55,51,50,54,47,25,60,78,46,63,59,42,33,66,66,55,50,33,39,74,77,48,50,91,49,85,49,66,68,60,48,51,51,34,51,52,49,35,45,75,70,62,55,34,43,74,46,69,81,59,41,96,94,36,52,41,23,31,29,53,46,82,53,73,63,76,74,58,77,81,117

pLDDT: mean 85.04, std 15.45, range [39.19, 95.12]